Protein AF-A0A5C8SYW8-F1 (afdb_monomer)

Radius of gyration: 18.82 Å; Cα contacts (8 Å, |Δi|>4): 48; chains: 1; bounding box: 40×40×48 Å

Structure (mmCIF, N/CA/C/O backbone):
data_AF-A0A5C8SYW8-F1
#
_entry.id   AF-A0A5C8SYW8-F1
#
loop_
_atom_site.group_PDB
_atom_site.id
_atom_site.type_symbol
_atom_site.label_atom_id
_atom_site.label_alt_id
_atom_site.label_comp_id
_atom_site.label_asym_id
_atom_site.label_entity_id
_atom_site.label_seq_id
_atom_site.pdbx_PDB_ins_code
_atom_site.Cartn_x
_atom_site.Cartn_y
_atom_site.Cartn_z
_atom_site.occupancy
_atom_site.B_iso_or_equiv
_atom_site.auth_seq_id
_atom_site.auth_comp_id
_atom_site.auth_asym_id
_atom_site.auth_atom_id
_atom_site.pdbx_PDB_model_num
ATOM 1 N N . HIS A 1 1 ? 20.482 -30.350 -6.153 1.00 37.03 1 HIS A N 1
ATOM 2 C CA . HIS A 1 1 ? 20.870 -29.628 -7.377 1.00 37.03 1 HIS A CA 1
ATOM 3 C C . HIS A 1 1 ? 20.139 -28.296 -7.314 1.00 37.03 1 HIS A C 1
ATOM 5 O O . HIS A 1 1 ? 18.931 -28.271 -7.488 1.00 37.03 1 HIS A O 1
ATOM 11 N N . MET A 1 2 ? 20.816 -27.263 -6.813 1.00 36.91 2 MET A N 1
ATOM 12 C CA . MET A 1 2 ? 20.212 -25.975 -6.465 1.00 36.91 2 MET A CA 1
ATOM 13 C C . MET A 1 2 ? 20.203 -25.130 -7.739 1.00 36.91 2 MET A C 1
ATOM 15 O O . MET A 1 2 ? 21.277 -24.806 -8.239 1.00 36.91 2 MET A O 1
ATOM 19 N N . ALA A 1 3 ? 19.021 -24.867 -8.300 1.00 42.25 3 ALA A N 1
ATOM 20 C CA . ALA A 1 3 ? 18.878 -23.992 -9.456 1.00 42.25 3 ALA A CA 1
ATOM 21 C C . ALA A 1 3 ? 19.421 -22.608 -9.080 1.00 42.25 3 ALA A C 1
ATOM 23 O O . ALA A 1 3 ? 18.922 -21.960 -8.159 1.00 42.25 3 ALA A O 1
ATOM 24 N N . THR A 1 4 ? 20.505 -22.195 -9.729 1.00 40.06 4 THR A N 1
ATOM 25 C CA . THR A 1 4 ? 21.062 -20.854 -9.579 1.00 40.06 4 THR A CA 1
ATOM 26 C C . THR A 1 4 ? 20.131 -19.899 -10.310 1.00 40.06 4 THR A C 1
ATOM 28 O O . THR A 1 4 ? 20.201 -19.802 -11.532 1.0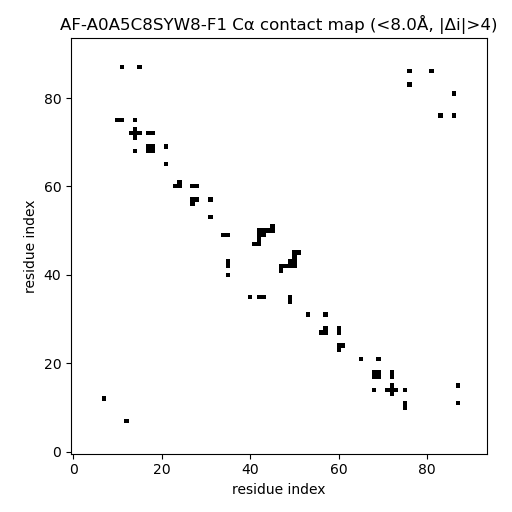0 40.06 4 THR A O 1
ATOM 31 N N . ALA A 1 5 ? 19.229 -19.249 -9.572 1.00 47.69 5 ALA A N 1
ATOM 32 C CA . ALA A 1 5 ? 18.459 -18.129 -10.094 1.00 47.69 5 ALA A CA 1
ATOM 33 C C . ALA A 1 5 ? 19.446 -17.095 -10.652 1.00 47.69 5 ALA A C 1
ATOM 35 O O . ALA A 1 5 ? 20.360 -16.668 -9.937 1.00 47.69 5 ALA A O 1
ATOM 36 N N . GLU A 1 6 ? 19.310 -16.745 -11.933 1.00 49.34 6 GLU A N 1
ATOM 37 C CA . GLU A 1 6 ? 20.071 -15.634 -12.496 1.00 49.34 6 GLU A CA 1
ATOM 38 C C . GLU A 1 6 ? 19.820 -14.378 -11.650 1.00 49.34 6 GLU A C 1
ATOM 40 O O . GLU A 1 6 ? 18.694 -14.154 -11.190 1.00 49.34 6 GLU A O 1
ATOM 45 N N . PRO A 1 7 ? 20.853 -13.556 -11.399 1.00 51.00 7 PRO A N 1
ATOM 46 C CA . PRO A 1 7 ? 20.678 -12.341 -10.628 1.00 51.00 7 PRO A CA 1
ATOM 47 C C . PRO A 1 7 ? 19.662 -11.446 -11.338 1.00 51.00 7 PRO A C 1
ATOM 49 O O . PRO A 1 7 ? 19.873 -11.015 -12.471 1.00 51.00 7 PRO A O 1
ATOM 52 N N . VAL A 1 8 ? 18.551 -11.164 -10.656 1.00 60.78 8 VAL A N 1
ATOM 53 C CA . VAL A 1 8 ? 17.574 -10.171 -11.101 1.00 60.78 8 VAL A CA 1
ATOM 54 C C . VAL A 1 8 ? 18.332 -8.872 -11.367 1.00 60.78 8 VAL A C 1
ATOM 56 O O . VAL A 1 8 ? 19.001 -8.358 -10.469 1.00 60.78 8 VAL A O 1
ATOM 59 N N . SER A 1 9 ? 18.249 -8.347 -12.595 1.00 77.56 9 SER A N 1
ATOM 60 C CA . SER A 1 9 ? 18.798 -7.022 -12.904 1.00 77.56 9 SER A CA 1
ATOM 61 C C . SER A 1 9 ? 18.269 -6.011 -11.884 1.00 77.56 9 SER A C 1
ATOM 63 O O . SER A 1 9 ? 17.077 -6.030 -11.565 1.00 77.56 9 SER A O 1
ATOM 65 N N . GLY A 1 10 ? 19.137 -5.139 -11.363 1.00 87.00 10 GLY A N 1
ATOM 66 C CA . GLY A 1 10 ? 18.763 -4.161 -10.335 1.00 87.00 10 GLY A CA 1
ATOM 67 C C . GLY A 1 10 ? 17.514 -3.364 -10.722 1.00 87.00 10 GLY A C 1
ATOM 68 O O . GLY A 1 10 ? 16.608 -3.213 -9.906 1.00 87.00 10 GLY A O 1
ATOM 69 N N . ASP A 1 11 ? 17.401 -2.985 -11.994 1.00 90.38 11 ASP A N 1
ATOM 70 C CA . ASP A 1 11 ? 16.262 -2.228 -12.519 1.00 90.38 11 ASP A CA 1
ATOM 71 C C . ASP A 1 11 ? 14.965 -3.052 -12.544 1.00 90.38 11 ASP A C 1
ATOM 73 O O . ASP A 1 11 ? 13.902 -2.542 -12.189 1.00 90.38 11 ASP A O 1
ATOM 77 N N . ARG A 1 12 ? 15.049 -4.357 -12.856 1.00 91.38 12 ARG A N 1
ATOM 78 C CA . ARG A 1 12 ? 13.906 -5.290 -12.807 1.00 91.38 12 ARG A CA 1
ATOM 79 C C . ARG A 1 12 ? 13.356 -5.405 -11.387 1.00 91.38 12 ARG A C 1
ATOM 81 O O . ARG A 1 12 ? 12.141 -5.354 -11.187 1.00 91.38 12 ARG A O 1
ATOM 88 N N . ALA A 1 13 ? 14.247 -5.546 -10.404 1.00 92.56 13 ALA A N 1
ATOM 89 C CA . ALA A 1 13 ? 13.875 -5.624 -8.994 1.00 92.56 13 ALA A CA 1
ATOM 90 C C . ALA A 1 13 ? 13.281 -4.299 -8.495 1.00 92.56 13 ALA A C 1
ATOM 92 O O . ALA A 1 13 ? 12.252 -4.304 -7.820 1.00 92.56 13 ALA A O 1
ATOM 93 N N . VAL A 1 14 ? 13.893 -3.165 -8.849 1.00 94.31 14 VAL A N 1
ATOM 94 C CA . VAL A 1 14 ? 13.409 -1.831 -8.467 1.00 94.31 14 VAL A CA 1
ATOM 95 C C . VAL A 1 14 ? 12.020 -1.565 -9.046 1.00 94.31 14 VAL A C 1
ATOM 97 O O . VAL A 1 14 ? 11.125 -1.174 -8.295 1.00 94.31 14 VAL A O 1
ATOM 100 N N . ALA A 1 15 ? 11.805 -1.836 -10.336 1.00 94.56 15 ALA A N 1
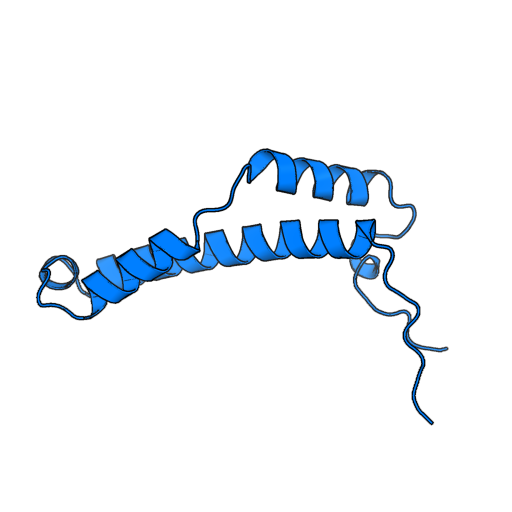ATOM 101 C CA . ALA A 1 15 ? 10.505 -1.671 -10.981 1.00 94.56 15 ALA A CA 1
ATOM 102 C C . ALA A 1 15 ? 9.434 -2.572 -10.347 1.00 94.56 15 ALA A C 1
ATOM 104 O O . ALA A 1 15 ? 8.337 -2.104 -10.039 1.00 94.56 15 ALA A O 1
ATOM 105 N N . TYR A 1 16 ? 9.766 -3.840 -10.071 1.00 94.19 16 TYR A N 1
ATOM 106 C CA . TYR A 1 16 ? 8.861 -4.757 -9.374 1.00 94.19 16 TYR A CA 1
ATOM 107 C C . TYR A 1 16 ? 8.448 -4.219 -8.003 1.00 94.19 16 TYR A C 1
ATOM 109 O O . TYR A 1 16 ? 7.263 -4.140 -7.682 1.00 94.19 16 TYR A O 1
ATOM 117 N N . VAL A 1 17 ? 9.431 -3.821 -7.191 1.00 94.31 17 VAL A N 1
ATOM 118 C CA . VAL A 1 17 ? 9.203 -3.324 -5.833 1.00 94.31 17 VAL A CA 1
ATOM 119 C C . VAL A 1 17 ? 8.394 -2.030 -5.853 1.00 94.31 17 VAL A C 1
ATOM 121 O O . VAL A 1 17 ? 7.516 -1.866 -5.011 1.00 94.31 17 VAL A O 1
ATOM 124 N N . ALA A 1 18 ? 8.633 -1.130 -6.807 1.00 94.88 18 ALA A N 1
ATOM 125 C CA . ALA A 1 18 ? 7.845 0.090 -6.957 1.00 94.88 18 ALA A CA 1
ATOM 126 C C . ALA A 1 18 ? 6.360 -0.216 -7.229 1.00 94.88 18 ALA A C 1
ATOM 128 O O . ALA A 1 18 ? 5.489 0.313 -6.534 1.00 94.88 18 ALA A O 1
ATOM 129 N N . LEU A 1 19 ? 6.066 -1.127 -8.164 1.00 94.88 19 LEU A N 1
ATOM 130 C CA . LEU A 1 19 ? 4.694 -1.557 -8.461 1.00 94.88 19 LEU A CA 1
ATOM 131 C C . LEU A 1 19 ? 4.048 -2.271 -7.268 1.00 94.88 19 LEU A C 1
ATOM 133 O O . LEU A 1 19 ? 2.915 -1.960 -6.897 1.00 94.88 19 LEU A O 1
ATOM 137 N N . ALA A 1 20 ? 4.779 -3.186 -6.627 1.00 94.88 20 ALA A N 1
ATOM 138 C CA . ALA A 1 20 ? 4.299 -3.920 -5.462 1.00 94.88 20 ALA A CA 1
ATOM 139 C C . ALA A 1 20 ? 3.971 -2.980 -4.293 1.00 94.88 20 ALA A C 1
ATOM 141 O O . ALA A 1 20 ? 2.932 -3.131 -3.654 1.00 94.88 20 ALA A O 1
ATOM 142 N N . ARG A 1 21 ? 4.812 -1.971 -4.036 1.00 94.69 21 ARG A N 1
ATOM 143 C CA . ARG A 1 21 ? 4.561 -0.958 -2.999 1.00 94.69 21 ARG A CA 1
ATOM 144 C C . ARG A 1 21 ? 3.301 -0.155 -3.293 1.00 94.69 21 ARG A C 1
ATOM 146 O O . ARG A 1 21 ? 2.495 0.012 -2.385 1.00 94.69 21 ARG A O 1
ATOM 153 N N . GLY A 1 22 ? 3.092 0.264 -4.543 1.00 94.94 22 GLY A N 1
ATOM 154 C CA . GLY A 1 22 ? 1.863 0.954 -4.946 1.00 94.94 22 GLY A CA 1
ATOM 155 C C . GLY A 1 22 ? 0.606 0.095 -4.756 1.00 94.94 22 GLY A C 1
ATOM 156 O O . GLY A 1 22 ? -0.409 0.575 -4.250 1.00 94.94 22 GLY A O 1
ATOM 157 N N . ALA A 1 23 ? 0.680 -1.197 -5.091 1.00 95.94 23 ALA A N 1
ATOM 158 C CA . ALA A 1 23 ? -0.422 -2.135 -4.875 1.00 95.94 23 ALA A CA 1
ATOM 159 C C . ALA A 1 23 ? -0.727 -2.349 -3.379 1.00 95.94 23 ALA A C 1
ATOM 161 O O . ALA A 1 23 ? -1.890 -2.317 -2.976 1.00 95.94 23 ALA A O 1
ATOM 162 N N . VAL A 1 24 ? 0.307 -2.524 -2.548 1.00 96.38 24 VAL A N 1
ATOM 163 C CA . VAL A 1 24 ? 0.171 -2.685 -1.090 1.00 96.38 24 VAL A CA 1
ATOM 164 C C . VAL A 1 24 ? -0.382 -1.421 -0.438 1.00 96.38 24 VAL A C 1
ATOM 166 O O . VAL A 1 24 ? -1.251 -1.518 0.426 1.00 96.38 24 VAL A O 1
ATOM 169 N N . GLU A 1 25 ? 0.078 -0.241 -0.857 1.00 96.38 25 GLU A N 1
ATOM 170 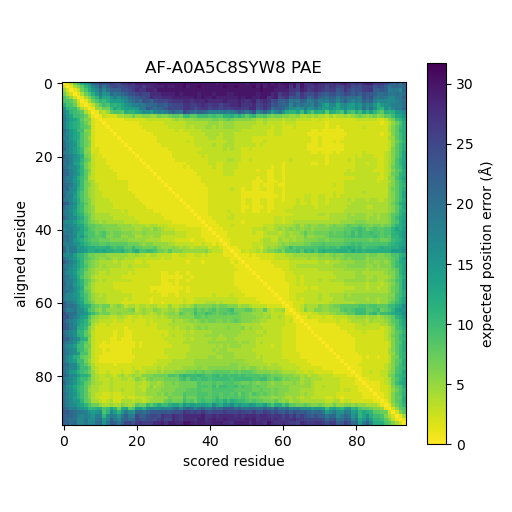C CA . GLU A 1 25 ? -0.442 1.039 -0.376 1.00 96.38 25 GLU A CA 1
ATOM 171 C C . GLU A 1 25 ? -1.939 1.166 -0.642 1.00 96.38 25 GLU A C 1
ATOM 173 O O . GLU A 1 25 ? -2.705 1.419 0.289 1.00 96.38 25 GLU A O 1
ATOM 178 N N . ARG A 1 26 ? -2.375 0.915 -1.882 1.00 96.19 26 ARG A N 1
ATOM 179 C CA . ARG A 1 26 ? -3.797 0.957 -2.237 1.00 96.19 26 ARG A CA 1
ATOM 180 C C . ARG A 1 26 ? -4.612 -0.029 -1.400 1.00 96.19 26 ARG A C 1
ATOM 182 O O . ARG A 1 26 ? -5.564 0.386 -0.748 1.00 96.19 26 ARG A O 1
ATOM 189 N N . ALA A 1 27 ? -4.193 -1.293 -1.341 1.00 97.81 27 ALA A N 1
ATOM 190 C CA . ALA A 1 27 ? -4.897 -2.319 -0.574 1.00 97.81 27 ALA A CA 1
ATOM 191 C C . ALA A 1 27 ? -4.979 -1.986 0.927 1.00 97.81 27 ALA A C 1
ATOM 193 O O . ALA A 1 27 ? -6.003 -2.227 1.566 1.00 97.81 27 ALA A O 1
ATOM 194 N N . GLY A 1 28 ? -3.916 -1.418 1.502 1.00 97.38 28 GLY A N 1
ATOM 195 C CA . GLY A 1 28 ? -3.896 -1.011 2.902 1.00 97.38 28 GLY A CA 1
ATOM 196 C C . GLY A 1 28 ? -4.830 0.168 3.194 1.00 97.38 28 GLY A C 1
ATOM 197 O O . GLY A 1 28 ? -5.527 0.149 4.209 1.00 97.38 28 GLY A O 1
ATOM 198 N N . LEU A 1 29 ? -4.893 1.161 2.301 1.00 97.25 29 LEU A N 1
ATOM 199 C CA . LEU A 1 29 ? -5.834 2.281 2.416 1.00 97.25 29 LEU A CA 1
ATOM 200 C C . LEU A 1 29 ? -7.291 1.810 2.296 1.00 97.25 29 LEU A C 1
ATOM 202 O O . LEU A 1 29 ? -8.121 2.195 3.122 1.00 97.25 29 LEU A O 1
ATOM 206 N N . ASP A 1 30 ? -7.578 0.918 1.347 1.00 98.38 30 ASP A N 1
ATOM 207 C CA . ASP A 1 30 ? -8.911 0.332 1.169 1.00 98.38 30 ASP A CA 1
ATOM 208 C C . ASP A 1 30 ? -9.337 -0.467 2.415 1.00 98.38 30 ASP A C 1
ATOM 210 O O . ASP A 1 30 ? -10.479 -0.378 2.874 1.00 98.38 30 ASP A O 1
ATOM 214 N N . ALA A 1 31 ? -8.408 -1.217 3.019 1.00 98.19 31 ALA A N 1
ATOM 215 C CA . ALA A 1 31 ? -8.661 -1.963 4.248 1.00 98.19 31 ALA A CA 1
ATOM 216 C C . ALA A 1 31 ? -8.969 -1.044 5.443 1.00 98.19 31 ALA A C 1
ATOM 218 O O . ALA A 1 31 ? -9.878 -1.341 6.223 1.00 98.19 31 ALA A O 1
ATOM 219 N N . ILE A 1 32 ? -8.248 0.077 5.581 1.00 97.75 32 ILE A N 1
ATOM 220 C CA . ILE A 1 32 ? -8.523 1.088 6.616 1.00 97.75 32 ILE A CA 1
ATOM 221 C C . ILE A 1 32 ? -9.935 1.651 6.440 1.00 97.75 32 ILE A C 1
ATOM 223 O O . ILE A 1 32 ? -10.704 1.687 7.404 1.00 97.75 32 ILE A O 1
ATOM 227 N N . GLU A 1 33 ? -10.293 2.054 5.220 1.00 97.50 33 GLU A N 1
ATOM 228 C CA . GLU A 1 33 ? -11.611 2.614 4.921 1.00 97.50 33 GLU A CA 1
ATOM 229 C C . GLU A 1 33 ? -12.733 1.608 5.212 1.00 97.50 33 GLU A C 1
ATOM 231 O O . GLU A 1 33 ? -13.718 1.939 5.882 1.00 97.50 33 GLU A O 1
ATOM 236 N N . LEU A 1 34 ? -12.579 0.363 4.754 1.00 98.31 34 LEU A N 1
ATOM 237 C CA . LEU A 1 34 ? -13.563 -0.691 4.979 1.00 98.31 34 LEU A CA 1
ATOM 238 C C . LEU A 1 34 ? -13.752 -0.970 6.472 1.00 98.31 34 LEU A C 1
ATOM 240 O O . LEU A 1 34 ? -14.889 -1.090 6.936 1.00 98.31 34 LEU A O 1
ATOM 244 N N . ALA A 1 35 ? -12.661 -1.044 7.235 1.00 97.56 35 ALA A N 1
ATOM 245 C CA . ALA A 1 35 ? -12.717 -1.286 8.670 1.00 97.56 35 ALA A CA 1
ATOM 246 C C . ALA A 1 35 ? -13.421 -0.141 9.414 1.00 97.56 35 ALA A C 1
ATOM 248 O O . ALA A 1 35 ? -14.302 -0.393 10.238 1.00 97.56 35 ALA A O 1
ATOM 249 N N . GLN A 1 36 ? -13.099 1.114 9.086 1.00 96.19 36 GLN A N 1
ATOM 250 C CA . GLN A 1 36 ? -13.742 2.290 9.680 1.00 96.19 36 GLN A CA 1
ATOM 251 C C . GLN A 1 36 ? -15.243 2.339 9.377 1.00 96.19 36 GLN A C 1
ATOM 253 O O . GLN A 1 36 ? -16.046 2.579 10.279 1.00 96.19 36 GLN A O 1
ATOM 258 N N . ARG A 1 37 ? -15.645 2.051 8.132 1.00 96.56 37 ARG A N 1
ATOM 259 C CA . ARG A 1 37 ? -17.063 1.987 7.740 1.00 96.56 37 ARG A CA 1
ATOM 260 C C . ARG A 1 37 ? -17.813 0.844 8.419 1.00 96.56 37 ARG A C 1
ATOM 262 O O . ARG A 1 37 ? -18.974 1.014 8.773 1.00 96.56 37 ARG A O 1
ATOM 269 N N . SER A 1 38 ? -17.154 -0.296 8.610 1.00 97.62 38 SER A N 1
ATOM 270 C CA . SER A 1 38 ? -17.765 -1.484 9.216 1.00 97.62 38 SER A CA 1
ATOM 271 C C . SER A 1 38 ? -17.981 -1.329 10.723 1.00 97.62 38 SER A C 1
ATOM 273 O O . SER A 1 38 ? -18.977 -1.815 11.250 1.00 97.62 38 SER A O 1
ATOM 275 N N . VAL A 1 39 ? -17.063 -0.653 11.421 1.00 96.88 39 VAL A N 1
ATOM 276 C CA . VAL A 1 39 ? -17.162 -0.418 12.872 1.00 96.88 39 VAL A CA 1
ATOM 277 C C . VAL A 1 39 ? -18.007 0.821 13.194 1.00 96.88 39 VAL A C 1
ATOM 279 O O . VAL A 1 39 ? -18.706 0.851 14.206 1.00 96.88 39 VAL A O 1
ATOM 282 N N . GLY A 1 40 ? -17.980 1.838 12.331 1.00 94.31 40 GLY A N 1
ATOM 283 C CA . GLY A 1 40 ? -18.667 3.105 12.554 1.00 94.31 40 GLY A CA 1
ATOM 284 C C . GLY A 1 40 ? -17.924 4.015 13.536 1.00 94.31 40 GLY A C 1
ATOM 285 O O . GLY A 1 40 ? -16.717 3.892 13.741 1.00 94.31 40 GLY A O 1
ATOM 286 N N . LEU A 1 41 ? -18.648 4.960 14.147 1.00 94.50 41 LEU A N 1
ATOM 287 C CA . LEU A 1 41 ? -18.059 6.063 14.922 1.00 94.50 41 LEU A CA 1
ATOM 288 C C . LEU A 1 41 ? -17.130 5.603 16.060 1.00 94.50 41 LEU A C 1
ATOM 290 O O . LEU A 1 41 ? -16.121 6.252 16.324 1.00 94.50 41 LEU A O 1
ATOM 294 N N . SER A 1 42 ? -17.436 4.481 16.716 1.00 93.38 42 SER A N 1
ATOM 295 C CA . SER A 1 42 ? -16.607 3.936 17.801 1.00 93.38 42 SER A CA 1
ATOM 296 C C . SER A 1 42 ? -15.185 3.601 17.351 1.00 93.38 42 SER A C 1
ATOM 298 O O . SER A 1 42 ? -14.258 3.718 18.148 1.00 93.38 42 SER A O 1
ATOM 300 N N . GLY A 1 43 ? -14.995 3.249 16.076 1.00 89.62 43 GLY A N 1
ATOM 301 C CA . GLY A 1 43 ? -13.695 2.935 15.490 1.00 89.62 43 GLY A CA 1
ATOM 302 C C . GLY A 1 43 ? -12.734 4.122 15.418 1.00 89.62 43 GLY A C 1
ATOM 303 O O . GLY A 1 43 ? -11.543 3.905 15.220 1.00 89.62 43 GLY A O 1
ATOM 304 N N . PHE A 1 44 ? -13.237 5.347 15.603 1.00 88.62 44 PHE A N 1
ATOM 305 C CA . PHE A 1 44 ? -12.451 6.583 15.646 1.00 88.62 44 PHE A CA 1
ATOM 306 C C . PHE A 1 44 ? -12.116 7.039 17.072 1.00 88.62 44 PHE A C 1
ATOM 308 O O . PHE A 1 44 ? -11.394 8.018 17.247 1.00 88.62 44 PHE A O 1
ATOM 315 N N . LEU A 1 45 ? -12.652 6.373 18.099 1.00 93.88 45 LEU A N 1
ATOM 316 C CA . LEU A 1 45 ? -12.338 6.700 19.486 1.00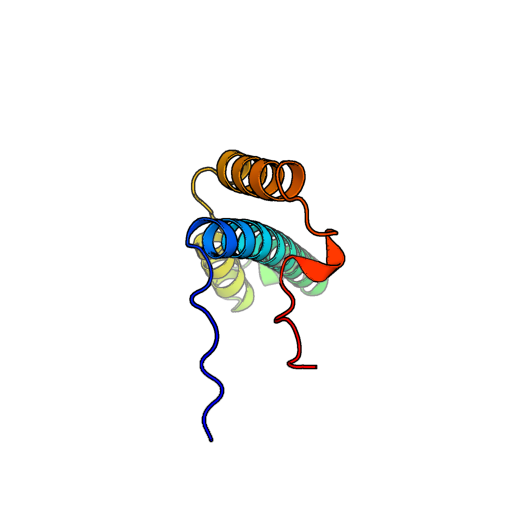 93.88 45 LEU A CA 1
ATOM 317 C C . LEU A 1 45 ? -10.950 6.156 19.826 1.00 93.88 45 LEU A C 1
ATOM 319 O O . LEU A 1 45 ? -10.680 4.985 19.585 1.00 93.88 45 LEU A O 1
ATOM 323 N N . GLU A 1 46 ? -10.103 6.972 20.453 1.00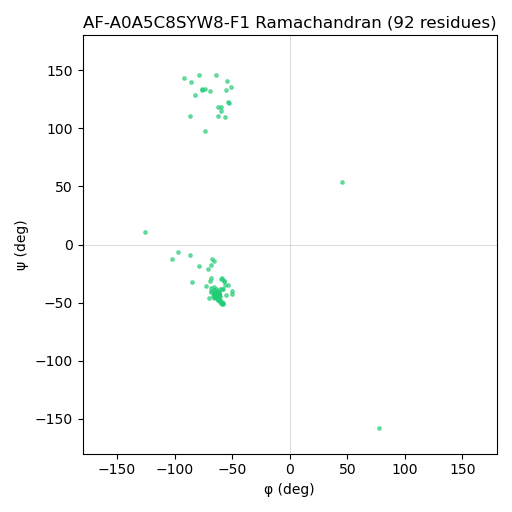 89.69 46 GLU A N 1
ATOM 324 C CA . GLU A 1 46 ? -8.723 6.607 20.824 1.00 89.69 46 GLU A CA 1
ATOM 325 C C . GLU A 1 46 ? -8.637 5.305 21.644 1.00 89.69 46 GLU A C 1
ATOM 327 O O . GLU A 1 46 ? -7.721 4.501 21.482 1.00 89.69 46 GLU A O 1
ATOM 332 N N . ALA A 1 47 ? -9.629 5.054 22.503 1.00 92.88 47 ALA A N 1
ATOM 333 C CA . ALA A 1 47 ? -9.699 3.832 23.301 1.00 92.88 47 ALA A CA 1
ATOM 334 C C . ALA A 1 47 ? -9.973 2.565 22.463 1.00 92.88 47 ALA A C 1
ATOM 336 O O . ALA A 1 47 ? -9.765 1.449 22.944 1.00 92.88 47 ALA A O 1
ATOM 337 N N . HIS A 1 48 ? -10.459 2.709 21.228 1.00 95.69 48 HIS A N 1
ATOM 338 C CA . HIS A 1 48 ? -10.787 1.588 20.365 1.00 95.69 48 HIS A CA 1
ATOM 339 C C . HIS A 1 48 ? -9.525 1.061 19.653 1.00 95.69 48 HIS A C 1
ATOM 341 O O . HIS A 1 48 ? -8.829 1.825 18.985 1.00 95.69 48 HIS A O 1
ATOM 347 N N . PRO A 1 49 ? -9.230 -0.254 19.694 1.00 93.94 49 PRO A N 1
ATOM 348 C CA . PRO A 1 49 ? -8.003 -0.809 19.109 1.00 93.94 49 PRO A CA 1
ATOM 349 C C . PRO A 1 49 ? -7.803 -0.512 17.614 1.00 93.94 49 PRO A C 1
ATOM 351 O O . PRO A 1 49 ? -6.663 -0.393 17.165 1.00 93.94 49 PRO A O 1
ATOM 354 N N . LEU A 1 50 ? -8.902 -0.391 16.857 1.00 96.38 50 LEU A N 1
ATOM 355 C CA . LEU A 1 50 ? -8.874 -0.060 15.427 1.00 96.38 50 LEU A CA 1
ATOM 356 C C . LEU A 1 50 ? -8.184 1.274 15.149 1.00 96.38 50 LEU A C 1
ATOM 358 O O . LEU A 1 50 ? -7.475 1.383 14.155 1.00 96.38 50 LEU A O 1
ATOM 362 N N . GLU A 1 51 ? -8.381 2.269 16.010 1.00 95.62 51 GLU A N 1
ATOM 363 C CA . GLU A 1 51 ? -7.877 3.617 15.774 1.00 95.62 51 GLU A CA 1
ATOM 364 C C . GLU A 1 51 ? -6.340 3.601 15.708 1.00 95.62 51 GLU A C 1
ATOM 366 O O . GLU A 1 51 ? -5.757 4.054 14.719 1.00 95.62 51 GLU A O 1
ATOM 371 N N . ARG A 1 52 ? -5.686 2.942 16.677 1.00 95.62 52 ARG A N 1
ATOM 372 C CA . ARG A 1 52 ? -4.226 2.782 16.685 1.00 95.62 52 ARG A CA 1
ATOM 373 C C . ARG A 1 52 ? -3.724 1.994 15.480 1.00 95.62 52 ARG A C 1
ATOM 375 O O . ARG A 1 52 ? -2.794 2.438 14.817 1.00 95.62 52 ARG A O 1
ATOM 382 N N . LEU A 1 53 ? -4.354 0.860 15.172 1.00 97.00 53 LEU A N 1
ATOM 383 C CA . LEU A 1 53 ? -3.953 0.019 14.039 1.00 97.00 53 LEU A CA 1
ATOM 384 C C . LEU A 1 53 ? -4.059 0.767 12.703 1.00 97.00 53 LEU A C 1
ATOM 386 O O . LEU A 1 53 ? -3.139 0.706 11.892 1.00 97.00 53 LEU A O 1
ATOM 390 N N . ALA A 1 54 ? -5.155 1.499 12.489 1.00 96.56 54 ALA A N 1
ATOM 391 C CA . ALA A 1 54 ? -5.372 2.278 11.276 1.00 96.56 54 ALA A CA 1
ATOM 392 C C . ALA A 1 54 ? -4.360 3.423 11.151 1.00 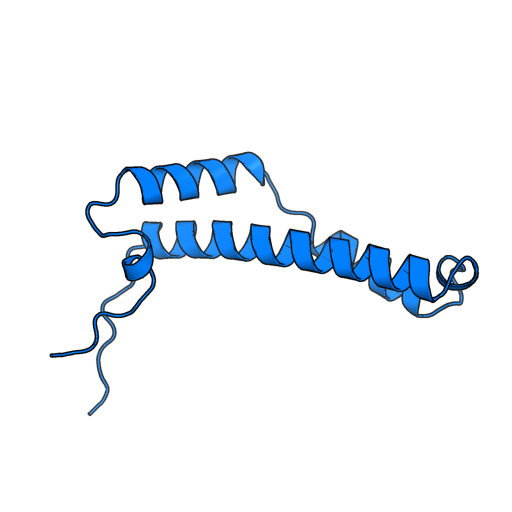96.56 54 ALA A C 1
ATOM 394 O O . ALA A 1 54 ? -3.817 3.645 10.070 1.00 96.56 54 ALA A O 1
ATOM 395 N N . ARG A 1 55 ? -4.069 4.127 12.251 1.00 95.31 55 ARG A N 1
ATOM 396 C CA . ARG A 1 55 ? -3.089 5.220 12.265 1.00 95.31 55 ARG A CA 1
ATOM 397 C C . ARG A 1 55 ? -1.671 4.728 11.989 1.00 95.31 55 ARG A C 1
ATOM 399 O O . ARG A 1 55 ? -0.956 5.341 11.194 1.00 95.31 55 ARG A O 1
ATOM 406 N N . ASP A 1 56 ? -1.272 3.636 12.632 1.00 96.38 56 ASP A N 1
ATOM 407 C CA . ASP A 1 56 ? 0.065 3.067 12.479 1.00 96.38 56 ASP A CA 1
ATOM 408 C C . ASP A 1 56 ? 0.244 2.548 11.049 1.00 96.38 56 ASP A C 1
ATOM 410 O O . ASP A 1 56 ? 1.222 2.891 10.384 1.00 96.38 56 ASP A O 1
ATOM 414 N N . LEU A 1 57 ? -0.748 1.819 10.522 1.00 96.75 57 LEU A N 1
ATOM 415 C CA . LEU A 1 57 ? -0.735 1.362 9.134 1.00 96.75 57 LEU A CA 1
ATOM 416 C C . LEU A 1 57 ? -0.675 2.543 8.158 1.00 96.75 57 LEU A C 1
ATOM 418 O O . LEU A 1 57 ? 0.216 2.578 7.317 1.00 96.75 57 LEU A O 1
ATOM 422 N N . ALA A 1 58 ? -1.541 3.552 8.304 1.00 96.12 58 ALA A N 1
ATOM 423 C CA . ALA A 1 58 ? -1.515 4.749 7.459 1.00 96.12 58 ALA A CA 1
ATOM 424 C C . ALA A 1 58 ? -0.161 5.474 7.502 1.00 96.12 58 ALA A C 1
ATOM 426 O O . ALA A 1 58 ? 0.254 6.080 6.516 1.00 96.12 58 ALA A O 1
ATOM 427 N N . THR A 1 59 ? 0.542 5.412 8.634 1.00 95.12 59 THR A N 1
ATOM 428 C CA . THR A 1 59 ? 1.893 5.965 8.772 1.00 95.12 59 THR A CA 1
ATOM 429 C C . THR A 1 59 ? 2.909 5.151 7.971 1.00 95.12 59 THR A C 1
ATOM 431 O O . THR A 1 59 ? 3.683 5.737 7.218 1.00 95.12 59 THR A O 1
ATOM 434 N N . TYR A 1 60 ? 2.874 3.819 8.065 1.00 92.44 60 TYR A N 1
ATOM 435 C CA . TYR A 1 60 ? 3.768 2.930 7.311 1.00 92.44 60 TYR A CA 1
ATOM 436 C C . TYR A 1 60 ? 3.508 2.917 5.803 1.00 92.44 60 TYR A C 1
ATOM 438 O O . TYR A 1 60 ? 4.432 2.684 5.023 1.00 92.44 60 TYR A O 1
ATOM 446 N N . LEU A 1 61 ? 2.268 3.169 5.382 1.00 94.31 61 LEU A N 1
ATOM 447 C CA . LEU A 1 61 ? 1.912 3.199 3.969 1.00 94.31 61 LEU A CA 1
ATOM 448 C C . LEU A 1 61 ? 2.469 4.420 3.232 1.00 94.31 61 LEU A C 1
ATOM 450 O O . LEU A 1 61 ? 2.625 4.336 2.018 1.00 94.31 61 LEU A O 1
ATOM 454 N N . ARG A 1 62 ? 2.818 5.519 3.920 1.00 89.88 62 ARG A N 1
ATOM 455 C CA . ARG A 1 62 ? 3.334 6.726 3.253 1.00 89.88 62 ARG A CA 1
ATOM 456 C C . ARG A 1 62 ? 4.642 6.433 2.522 1.00 89.88 62 ARG A C 1
ATOM 458 O O . ARG A 1 62 ? 5.687 6.244 3.146 1.00 89.88 62 ARG A O 1
ATOM 465 N N . GLN A 1 63 ? 4.588 6.454 1.194 1.00 84.88 63 GLN A N 1
ATOM 466 C CA . GLN A 1 63 ? 5.761 6.298 0.342 1.00 84.88 63 GLN A CA 1
ATOM 467 C C . GLN A 1 63 ? 6.386 7.662 0.001 1.00 84.88 63 GLN A C 1
ATOM 469 O O . GLN A 1 63 ? 5.665 8.640 -0.211 1.00 84.88 63 GLN A O 1
ATOM 474 N N . PRO A 1 64 ? 7.722 7.762 -0.090 1.00 87.38 64 PRO A N 1
ATOM 475 C CA . PRO A 1 64 ? 8.369 8.913 -0.706 1.00 87.38 64 PRO A CA 1
ATOM 476 C C . PRO A 1 64 ? 8.197 8.864 -2.232 1.00 87.38 64 PRO A C 1
ATOM 478 O O . PRO A 1 64 ? 8.438 7.828 -2.845 1.00 87.38 64 PRO A O 1
ATOM 481 N N . ALA A 1 65 ? 7.821 9.996 -2.838 1.00 90.75 65 ALA A N 1
ATOM 482 C CA . ALA A 1 65 ? 7.711 10.1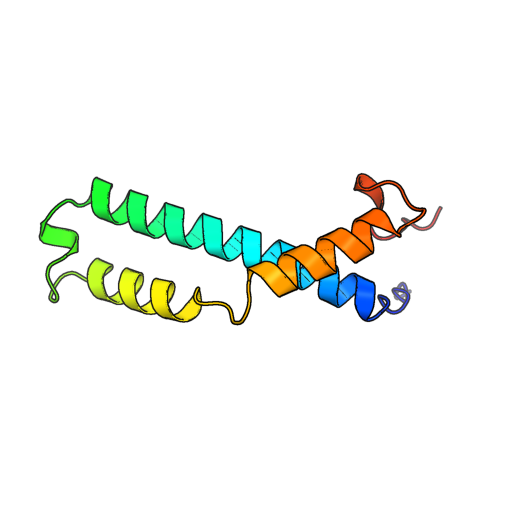74 -4.293 1.00 90.75 65 ALA A CA 1
ATOM 483 C C . ALA A 1 65 ? 6.986 9.022 -5.040 1.00 90.75 65 ALA A C 1
ATOM 485 O O . ALA A 1 65 ? 7.544 8.482 -6.001 1.00 90.75 65 ALA A O 1
ATOM 486 N N . PRO A 1 66 ? 5.754 8.642 -4.638 1.00 90.12 66 PRO A N 1
ATOM 487 C CA . PRO A 1 66 ? 5.035 7.505 -5.225 1.00 90.12 66 PRO A CA 1
ATOM 488 C C . PRO A 1 66 ? 4.836 7.653 -6.739 1.00 90.12 66 PRO A C 1
ATOM 490 O O . PRO A 1 66 ? 5.023 6.688 -7.477 1.00 90.12 66 PRO A O 1
ATOM 493 N N . ASP A 1 67 ? 4.567 8.872 -7.214 1.00 93.38 67 ASP A N 1
ATOM 494 C CA . ASP A 1 67 ? 4.423 9.165 -8.644 1.00 93.38 67 ASP A CA 1
ATOM 495 C C . ASP A 1 67 ? 5.722 8.904 -9.417 1.00 93.38 67 ASP A C 1
ATOM 497 O O . ASP A 1 67 ? 5.701 8.335 -10.505 1.00 93.38 67 ASP A O 1
ATOM 501 N N . GLY A 1 68 ? 6.868 9.278 -8.838 1.00 94.25 68 GLY A N 1
ATOM 502 C CA . GLY A 1 68 ? 8.180 9.047 -9.440 1.00 94.25 68 GLY A CA 1
ATOM 503 C C . GLY A 1 68 ? 8.544 7.564 -9.4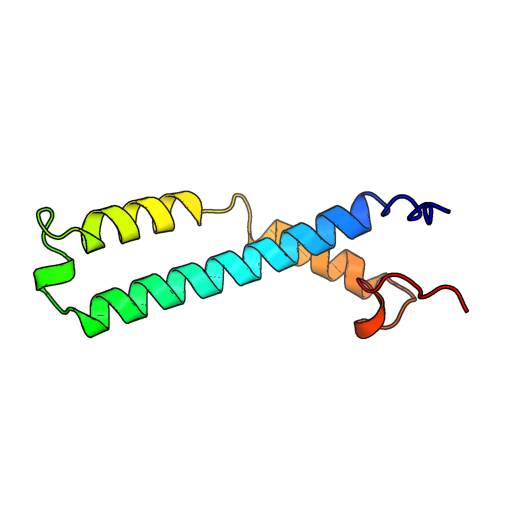80 1.00 94.25 68 GLY A C 1
ATOM 504 O O . GLY A 1 68 ? 9.052 7.083 -10.490 1.00 94.25 68 GLY A O 1
ATOM 505 N N . ALA A 1 69 ? 8.233 6.823 -8.413 1.00 93.81 69 ALA A N 1
ATOM 506 C CA . ALA A 1 69 ? 8.428 5.376 -8.368 1.00 93.81 69 ALA A CA 1
ATOM 507 C C . ALA A 1 69 ? 7.560 4.656 -9.414 1.00 93.81 69 ALA A C 1
ATOM 509 O O . ALA A 1 69 ? 8.054 3.784 -10.130 1.00 93.81 69 ALA A O 1
ATOM 510 N N . LEU A 1 70 ? 6.289 5.053 -9.546 1.00 94.50 70 LEU A N 1
ATOM 511 C CA . LEU A 1 70 ? 5.380 4.502 -10.548 1.00 94.50 70 LEU A CA 1
ATOM 512 C C . LEU A 1 70 ? 5.836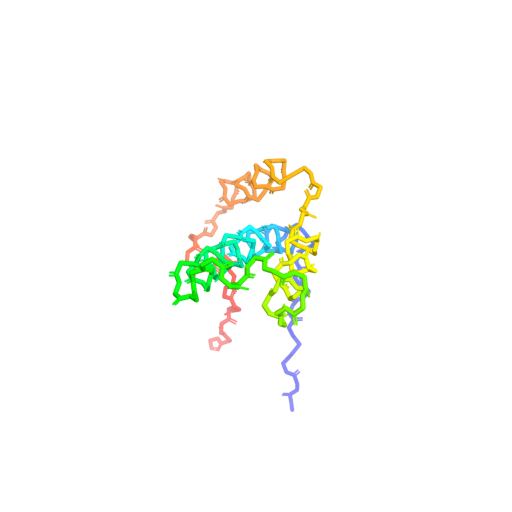 4.838 -11.972 1.00 94.50 70 LEU A C 1
ATOM 514 O O . LEU A 1 70 ? 5.861 3.950 -12.821 1.00 94.50 70 LEU A O 1
ATOM 518 N N . ALA A 1 71 ? 6.231 6.087 -12.231 1.00 96.31 71 ALA A N 1
ATOM 519 C CA . ALA A 1 71 ? 6.740 6.507 -13.533 1.00 96.31 71 ALA A CA 1
ATOM 520 C C . ALA A 1 71 ? 8.019 5.748 -13.915 1.00 96.31 71 ALA A C 1
ATOM 522 O O . ALA A 1 71 ? 8.119 5.256 -15.033 1.00 96.31 71 ALA A O 1
ATOM 523 N N . GLY A 1 72 ? 8.963 5.581 -12.981 1.00 95.81 72 GLY A N 1
ATOM 524 C CA . GLY A 1 72 ? 10.183 4.804 -13.216 1.00 95.81 72 GLY A CA 1
ATOM 525 C C . GLY A 1 72 ? 9.896 3.337 -13.543 1.00 95.81 72 GLY A C 1
ATOM 526 O O . GLY A 1 72 ? 10.466 2.790 -14.486 1.00 95.81 72 GLY A O 1
ATOM 527 N N . ALA A 1 73 ? 8.960 2.709 -12.826 1.00 95.56 73 ALA A N 1
ATOM 528 C CA . ALA A 1 73 ? 8.526 1.354 -13.150 1.00 95.56 73 ALA A CA 1
ATOM 529 C C . ALA A 1 73 ? 7.810 1.275 -14.508 1.00 95.56 73 ALA A C 1
ATOM 531 O O . ALA A 1 73 ? 8.027 0.326 -15.258 1.00 95.56 73 ALA A O 1
ATOM 532 N N . ALA A 1 74 ? 6.985 2.269 -14.850 1.00 95.81 74 ALA A N 1
ATOM 533 C CA . ALA A 1 74 ? 6.316 2.339 -16.146 1.00 95.81 74 ALA A CA 1
ATOM 534 C C . ALA A 1 74 ? 7.318 2.479 -17.301 1.00 95.81 74 ALA A C 1
ATOM 536 O O . ALA A 1 74 ? 7.153 1.805 -18.314 1.00 95.81 74 ALA A O 1
ATOM 537 N N . THR A 1 75 ? 8.374 3.281 -17.135 1.00 96.69 75 THR A N 1
ATOM 538 C CA . THR A 1 75 ? 9.476 3.373 -18.102 1.00 96.69 75 THR A CA 1
ATOM 539 C C . THR A 1 75 ? 10.146 2.017 -18.300 1.00 96.69 75 THR A C 1
ATOM 541 O O . THR A 1 75 ? 10.245 1.565 -19.434 1.00 96.69 75 THR A O 1
ATOM 544 N N . TYR A 1 76 ? 10.505 1.318 -17.214 1.00 95.69 76 TYR A N 1
ATOM 545 C CA . TYR A 1 76 ? 11.088 -0.027 -17.305 1.00 95.69 76 TYR A CA 1
ATOM 546 C C . TYR A 1 76 ? 10.198 -0.997 -18.100 1.00 95.69 76 TYR A C 1
ATOM 548 O O . TYR A 1 76 ? 10.684 -1.744 -18.945 1.00 95.69 76 TYR A O 1
ATOM 556 N N . VAL A 1 77 ? 8.884 -0.975 -17.854 1.00 95.19 77 VAL A N 1
ATOM 557 C CA . VAL A 1 77 ? 7.921 -1.813 -18.585 1.00 95.19 77 VAL A CA 1
ATOM 558 C C . VAL A 1 77 ? 7.834 -1.416 -20.059 1.00 95.19 77 VAL A C 1
ATOM 560 O O . VAL A 1 77 ? 7.784 -2.294 -20.914 1.00 95.19 77 VAL A O 1
ATOM 563 N N . ALA A 1 78 ? 7.807 -0.117 -20.361 1.00 95.62 78 ALA A N 1
ATOM 564 C CA . ALA A 1 78 ? 7.672 0.395 -21.723 1.00 95.62 78 ALA A CA 1
ATOM 565 C C . ALA A 1 78 ? 8.915 0.141 -22.590 1.00 95.62 78 ALA A C 1
ATOM 567 O O . ALA A 1 78 ? 8.788 -0.034 -23.799 1.00 95.62 78 ALA A O 1
ATOM 568 N N . GLU A 1 79 ? 10.100 0.126 -21.981 1.00 94.94 79 GLU A N 1
ATOM 569 C CA . GLU A 1 79 ? 11.378 -0.134 -22.652 1.00 94.94 79 GLU A CA 1
ATOM 570 C C . GLU A 1 79 ? 11.715 -1.631 -22.740 1.00 94.94 79 GLU A C 1
ATOM 572 O O . GLU A 1 79 ? 12.671 -2.008 -23.417 1.00 94.94 79 GLU A O 1
ATOM 577 N N . SER A 1 80 ? 10.949 -2.500 -22.073 1.00 92.50 80 SER A N 1
ATOM 578 C CA . SER A 1 80 ? 11.209 -3.936 -22.101 1.00 92.50 80 SER A CA 1
ATOM 579 C C . SER A 1 80 ? 10.758 -4.583 -23.410 1.00 92.50 80 SER A C 1
ATOM 581 O O . SER A 1 80 ? 9.634 -4.394 -23.870 1.00 92.50 80 SER A O 1
ATOM 583 N N . GLU A 1 81 ? 11.622 -5.424 -23.979 1.00 91.06 81 GLU A N 1
ATOM 584 C CA . GLU A 1 81 ? 11.307 -6.230 -25.166 1.00 91.06 81 GLU A CA 1
ATOM 585 C C . GLU A 1 81 ? 10.468 -7.476 -24.835 1.00 91.06 81 GLU A C 1
ATOM 587 O O . GLU A 1 81 ? 9.838 -8.067 -25.715 1.00 91.06 81 GLU A O 1
ATOM 592 N N . ALA A 1 82 ? 10.448 -7.894 -23.566 1.00 89.00 82 ALA A N 1
ATOM 593 C CA . ALA A 1 82 ? 9.659 -9.034 -23.123 1.00 89.00 82 ALA A CA 1
ATOM 594 C C . ALA A 1 82 ? 8.178 -8.645 -22.953 1.00 89.00 82 ALA A C 1
ATOM 596 O O . ALA A 1 82 ? 7.863 -7.531 -22.526 1.00 89.00 82 ALA A O 1
ATOM 597 N N . PRO A 1 83 ? 7.230 -9.558 -23.234 1.00 90.00 83 PRO A N 1
ATOM 598 C CA . PRO A 1 83 ? 5.823 -9.272 -23.005 1.00 90.00 83 PRO A CA 1
ATOM 599 C C . PRO A 1 83 ? 5.554 -9.064 -21.508 1.00 90.00 83 PRO A C 1
ATOM 601 O O . PRO A 1 83 ? 6.132 -9.750 -20.668 1.00 90.00 83 PRO A O 1
ATOM 604 N N . VAL A 1 84 ? 4.617 -8.168 -21.169 1.00 88.31 84 VAL A N 1
ATOM 605 C CA . VAL A 1 84 ? 4.326 -7.760 -19.775 1.00 88.31 84 VAL A CA 1
ATOM 606 C C . VAL A 1 84 ? 4.114 -8.947 -18.831 1.00 88.31 84 VAL A C 1
ATOM 608 O O . VAL A 1 84 ? 4.642 -8.963 -17.723 1.00 88.31 84 VAL A O 1
ATOM 611 N N . HIS A 1 85 ? 3.376 -9.966 -19.278 1.00 88.69 85 HIS A N 1
ATOM 612 C CA . HIS A 1 85 ? 3.095 -11.156 -18.475 1.00 88.69 85 HIS A CA 1
ATOM 613 C C . HIS A 1 85 ? 4.329 -12.024 -18.199 1.00 88.69 85 HIS A C 1
ATOM 615 O O . HIS A 1 85 ? 4.229 -12.916 -17.378 1.00 88.69 85 HIS A O 1
ATOM 621 N N . ALA A 1 86 ? 5.459 -11.817 -18.877 1.00 90.06 86 ALA A N 1
ATOM 622 C CA . ALA A 1 86 ? 6.700 -12.557 -18.656 1.00 90.06 86 ALA A CA 1
ATOM 623 C C . ALA A 1 86 ? 7.724 -11.757 -17.833 1.00 90.06 86 ALA A C 1
ATOM 625 O O . ALA A 1 86 ? 8.693 -12.326 -17.339 1.00 90.06 86 ALA A O 1
ATOM 626 N N . LEU A 1 87 ? 7.505 -10.450 -17.630 1.00 89.56 87 LEU A N 1
ATOM 627 C CA . LEU A 1 87 ? 8.489 -9.547 -17.023 1.00 89.56 87 LEU A CA 1
ATOM 628 C C . LEU A 1 87 ? 8.937 -9.953 -15.622 1.00 89.56 87 LEU A C 1
ATOM 630 O O . LEU A 1 87 ? 10.073 -9.673 -15.258 1.00 89.56 87 LEU A O 1
ATOM 634 N N . TRP A 1 88 ? 8.100 -10.632 -14.840 1.00 89.25 88 TRP A N 1
ATOM 635 C CA . TRP A 1 88 ? 8.410 -11.042 -13.459 1.00 89.25 88 TRP A CA 1
ATOM 636 C C . TRP A 1 88 ? 8.229 -12.533 -13.202 1.00 89.25 88 TRP A C 1
ATOM 638 O O . TRP A 1 88 ? 8.291 -12.965 -12.056 1.00 89.25 88 TRP A O 1
ATOM 648 N N . HIS A 1 89 ? 8.039 -13.320 -14.258 1.00 84.81 89 HIS A N 1
ATOM 649 C CA . HIS A 1 89 ? 8.132 -14.765 -14.146 1.00 84.81 89 HIS A CA 1
ATOM 650 C C . HIS A 1 89 ? 9.594 -15.174 -14.312 1.00 84.81 89 HIS A C 1
ATOM 652 O O . HIS A 1 89 ? 10.330 -14.593 -15.117 1.00 84.81 89 HIS A O 1
ATOM 658 N N . ASP A 1 90 ? 10.032 -16.139 -13.514 1.00 69.62 90 ASP A N 1
ATOM 659 C CA . ASP A 1 90 ? 11.283 -16.828 -13.790 1.00 69.62 90 ASP A CA 1
ATOM 660 C C . ASP A 1 90 ? 11.057 -17.673 -15.041 1.00 69.62 90 ASP A C 1
ATOM 662 O O . ASP A 1 90 ? 10.035 -18.356 -15.153 1.00 69.62 90 ASP A O 1
ATOM 666 N N . SER A 1 91 ? 11.972 -17.594 -16.005 1.00 57.69 91 SER A N 1
ATOM 667 C CA . SER A 1 91 ? 11.985 -18.534 -17.120 1.00 57.69 91 SER A CA 1
ATOM 668 C C . SER A 1 91 ? 12.069 -19.934 -16.514 1.00 57.69 91 SER A C 1
ATOM 670 O O . SER A 1 91 ? 13.097 -20.278 -15.927 1.00 57.69 91 SER A O 1
ATOM 672 N N . GLU A 1 92 ? 10.996 -20.728 -16.589 1.00 48.25 92 GLU A N 1
ATOM 673 C CA . GLU A 1 92 ? 11.111 -22.146 -16.252 1.00 48.25 92 GLU A CA 1
ATOM 674 C C . GLU A 1 92 ? 12.225 -22.737 -17.127 1.00 48.25 92 GLU A C 1
ATOM 676 O O . GLU A 1 92 ? 12.267 -22.453 -18.331 1.00 48.25 92 GLU A O 1
ATOM 681 N N . PRO A 1 93 ? 13.161 -23.514 -16.556 1.00 44.88 93 PRO A N 1
ATOM 682 C CA . PRO A 1 93 ? 14.116 -24.232 -17.377 1.00 44.88 93 PRO A CA 1
ATOM 683 C C . PRO A 1 93 ? 13.327 -25.209 -18.256 1.00 44.88 93 PRO A C 1
ATOM 685 O O . PRO A 1 93 ? 12.607 -26.063 -17.736 1.00 44.88 93 PRO A O 1
ATOM 688 N N . ALA A 1 94 ? 13.436 -25.023 -19.573 1.00 43.41 94 ALA A N 1
ATOM 689 C CA . ALA A 1 94 ? 12.903 -25.933 -20.584 1.00 43.41 94 ALA A CA 1
ATOM 690 C C . ALA A 1 94 ? 13.549 -27.325 -20.501 1.00 43.41 94 ALA A C 1
ATOM 692 O O . ALA A 1 94 ? 14.751 -27.405 -20.146 1.00 43.41 94 ALA A O 1
#

Secondary structure (DSSP, 8-state):
----PPPPPHHHHHHHHHHHHHHHHHHHHHHHHHHHHHH-GGGGSTTSHHHHHHHHHHHHH--SSHHHHHHHHHHHHHH-SS-GGGTTS-----

Sequence (94 aa):
HMATAEPVSGDRAVAYVALARGAVERAGLDAIELAQRSVGLSGFLEAHPLERLARDLATYLRQPAPDGALAGAATYVAESEAPVHALWHDSEPA

pLDDT: mean 87.44, std 16.38, range [36.91, 98.38]

Solvent-accessible surface area (backbone atoms only — not comparable to full-atom values): 5642 Å² total; per-residue (Å²): 137,80,82,79,74,74,81,72,52,68,65,61,52,50,28,50,50,32,52,51,50,54,53,50,35,52,53,52,53,53,49,45,52,50,51,40,66,74,60,35,76,61,33,70,35,82,89,28,72,56,30,57,55,43,51,52,48,58,58,71,50,65,66,82,61,55,68,58,39,46,49,53,24,48,49,55,59,71,73,44,88,61,58,78,88,52,73,83,54,77,81,72,87,127

Foldseek 3Di:
DDPDQDPQDPLLVLLVVLVVLVVVLVVLVVVLVVVCVVVDPVCCDPPHPNNVVNVVSNVVSDDPPSVVSNVSSVVVQVPDPDDPVCSPDRPDDD

Mean predicted aligned error: 6.95 Å